Protein AF-A0A6S7K6T9-F1 (afdb_monomer_lite)

Radius of gyration: 15.43 Å; chains: 1; bounding box: 37×49×39 Å

Secondary structure (DSSP, 8-state):
-PPPPEEEEEEE-SGGGS---TTS--HHHHHHHHHHHHHHHHHHH-TTSEEEEEEES-SS-B-HHHHHHS--TTEEEEEEEE---HHHHHIIIII-PPPSS---THHHHHHHHHHTTT---B-------------

Structure (mmCIF, N/CA/C/O backbone):
data_AF-A0A6S7K6T9-F1
#
_entry.id   AF-A0A6S7K6T9-F1
#
loop_
_atom_site.group_PDB
_atom_site.id
_atom_site.type_symbol
_atom_site.label_atom_id
_atom_site.label_alt_id
_atom_site.label_comp_id
_atom_site.label_asym_id
_atom_site.label_entity_id
_atom_site.label_seq_id
_atom_site.pdbx_PDB_ins_code
_atom_site.Cartn_x
_atom_site.Cartn_y
_atom_site.Cartn_z
_atom_site.occupancy
_atom_site.B_iso_or_equiv
_atom_site.auth_seq_id
_atom_site.auth_comp_id
_atom_site.auth_asym_id
_atom_site.auth_atom_id
_atom_site.pdbx_PDB_model_num
ATOM 1 N N . MET A 1 1 ? -8.284 -18.984 -22.850 1.00 45.78 1 MET A N 1
ATOM 2 C CA . MET A 1 1 ? -7.213 -18.751 -21.858 1.00 45.78 1 MET A CA 1
ATOM 3 C C . MET A 1 1 ? -7.649 -17.578 -21.002 1.00 45.78 1 MET A C 1
ATOM 5 O O . MET A 1 1 ? -8.040 -16.575 -21.581 1.00 45.78 1 MET A O 1
ATOM 9 N N . ALA A 1 2 ? -7.681 -17.712 -19.675 1.00 62.84 2 ALA A N 1
ATOM 10 C CA . ALA A 1 2 ? -7.934 -16.557 -18.814 1.00 62.84 2 ALA A CA 1
ATOM 11 C C . ALA A 1 2 ? -6.756 -15.583 -18.961 1.00 62.84 2 ALA A C 1
ATOM 13 O O . ALA A 1 2 ? -5.603 -16.007 -18.854 1.00 62.84 2 ALA A O 1
ATOM 14 N N . ALA A 1 3 ? -7.041 -14.322 -19.282 1.00 76.62 3 ALA A N 1
ATOM 15 C CA . ALA A 1 3 ? -6.017 -13.293 -19.368 1.00 76.62 3 ALA A CA 1
ATOM 16 C C . ALA A 1 3 ? -5.450 -13.030 -17.967 1.00 76.62 3 ALA A C 1
ATOM 18 O O . ALA A 1 3 ? -6.204 -12.922 -17.001 1.00 76.62 3 ALA A O 1
ATOM 19 N N . LYS A 1 4 ? -4.122 -12.964 -17.863 1.00 82.62 4 LYS A N 1
ATOM 20 C CA . LYS A 1 4 ? -3.430 -12.597 -16.627 1.00 82.62 4 LYS A CA 1
ATOM 21 C C . LYS A 1 4 ? -3.618 -11.099 -16.397 1.00 82.62 4 LYS A C 1
ATOM 23 O O . LYS A 1 4 ? -3.292 -10.317 -17.287 1.00 82.62 4 LYS A O 1
ATOM 28 N N . THR A 1 5 ? -4.140 -10.715 -15.236 1.00 85.88 5 THR A N 1
ATOM 29 C CA . THR A 1 5 ? -4.409 -9.307 -14.910 1.00 85.88 5 THR A CA 1
ATOM 30 C C . THR A 1 5 ? -3.353 -8.766 -13.959 1.00 85.88 5 THR A C 1
ATOM 32 O O . THR A 1 5 ? -2.831 -9.488 -13.109 1.00 85.88 5 THR A O 1
ATOM 35 N N . PHE A 1 6 ? -3.062 -7.477 -14.083 1.00 87.00 6 PHE A N 1
ATOM 36 C CA . PHE A 1 6 ? -2.125 -6.756 -13.235 1.00 87.00 6 PHE A CA 1
ATOM 37 C C . PHE A 1 6 ? -2.911 -5.703 -12.470 1.00 87.00 6 PHE A C 1
ATOM 39 O O . PHE A 1 6 ? -3.732 -5.004 -13.052 1.00 87.00 6 PHE A O 1
ATOM 46 N N . LEU A 1 7 ? -2.713 -5.646 -11.157 1.00 87.19 7 LEU A N 1
ATOM 47 C CA . LEU A 1 7 ? -3.354 -4.682 -10.272 1.00 87.19 7 LEU A CA 1
ATOM 48 C C . LEU A 1 7 ? -2.265 -3.892 -9.562 1.00 87.19 7 LEU A C 1
ATOM 50 O O . LEU A 1 7 ? -1.425 -4.485 -8.890 1.00 87.19 7 LEU A O 1
ATOM 54 N N . VAL A 1 8 ? -2.321 -2.571 -9.657 1.00 87.94 8 VAL A N 1
ATOM 55 C CA . VAL A 1 8 ? -1.530 -1.702 -8.785 1.00 87.94 8 VAL A CA 1
ATOM 56 C C . VAL A 1 8 ? -2.456 -1.046 -7.789 1.00 87.94 8 VAL A C 1
ATOM 58 O O . VAL A 1 8 ? -3.455 -0.444 -8.178 1.00 87.94 8 VAL A O 1
ATOM 61 N N . ILE A 1 9 ? -2.113 -1.181 -6.515 1.00 89.88 9 ILE A N 1
ATOM 62 C CA . ILE A 1 9 ? -2.734 -0.447 -5.424 1.00 89.88 9 ILE A CA 1
ATOM 63 C C . ILE A 1 9 ? -1.782 0.688 -5.067 1.00 89.88 9 ILE A C 1
ATOM 65 O O . ILE A 1 9 ? -0.635 0.444 -4.698 1.00 89.88 9 ILE A O 1
ATOM 69 N N . ILE A 1 10 ? -2.270 1.915 -5.201 1.00 89.12 10 ILE A N 1
ATOM 70 C CA . ILE A 1 10 ? -1.574 3.127 -4.781 1.00 89.12 10 ILE A CA 1
ATOM 71 C C . ILE A 1 10 ? -2.375 3.675 -3.605 1.00 89.12 10 ILE A C 1
ATOM 73 O O . ILE A 1 10 ? -3.567 3.944 -3.765 1.00 89.12 10 ILE A O 1
ATOM 77 N N . LEU A 1 11 ? -1.748 3.770 -2.437 1.00 90.56 11 LEU A N 1
ATOM 78 C CA . LEU A 1 11 ? -2.398 4.201 -1.206 1.00 90.56 11 LEU A CA 1
ATOM 79 C C . LEU A 1 11 ? -1.700 5.436 -0.642 1.00 90.56 11 LEU A C 1
ATOM 81 O O . LEU A 1 11 ? -0.491 5.424 -0.422 1.00 90.56 11 LEU A O 1
ATOM 85 N N . ASP A 1 12 ? -2.499 6.461 -0.385 1.00 89.06 12 ASP A N 1
ATOM 86 C CA . ASP A 1 12 ? -2.093 7.633 0.375 1.00 89.06 12 ASP A CA 1
ATOM 87 C C . ASP A 1 12 ? -2.076 7.290 1.868 1.00 89.06 12 ASP A C 1
ATOM 89 O O . ASP A 1 12 ? -3.068 6.781 2.404 1.00 89.06 12 ASP A O 1
ATOM 93 N N . VAL A 1 13 ? -0.946 7.536 2.522 1.00 91.50 13 VAL A N 1
ATOM 94 C CA . VAL A 1 13 ? -0.780 7.389 3.971 1.00 91.50 13 VAL A CA 1
ATOM 95 C C . VAL A 1 13 ? -0.455 8.718 4.651 1.00 91.50 13 VAL A C 1
ATOM 97 O O . VAL A 1 13 ? -0.139 8.712 5.836 1.00 91.50 13 VAL A O 1
ATOM 100 N N . GLY A 1 14 ? -0.530 9.841 3.936 1.00 89.69 14 GLY A N 1
ATOM 101 C CA . GLY A 1 14 ? -0.219 11.165 4.458 1.00 89.69 14 GLY A CA 1
ATOM 102 C C . GLY A 1 14 ? -1.250 11.702 5.466 1.00 89.69 14 GLY A C 1
ATOM 103 O O . GLY A 1 14 ? -2.298 11.084 5.715 1.00 89.69 14 GLY A O 1
ATOM 104 N N . PRO A 1 15 ? -0.983 12.882 6.055 1.00 86.56 15 PRO A N 1
ATOM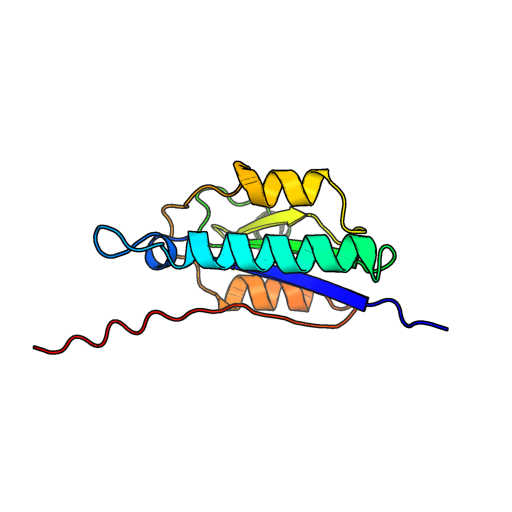 105 C CA . PRO A 1 15 ? -1.817 13.474 7.101 1.00 86.56 15 PRO A CA 1
ATOM 106 C C . PRO A 1 15 ? -3.290 13.643 6.708 1.00 86.56 15 PRO A C 1
ATOM 108 O O . PRO A 1 15 ? -4.174 13.398 7.535 1.00 86.56 15 PRO A O 1
ATOM 111 N N . SER A 1 16 ? -3.570 14.008 5.454 1.00 85.25 16 SER A N 1
ATOM 112 C CA . SER A 1 16 ? -4.930 14.178 4.922 1.00 85.25 16 SER A CA 1
ATOM 113 C C . SER A 1 16 ? -5.814 12.921 5.022 1.00 85.25 16 SER A C 1
ATOM 115 O O . SER A 1 16 ? -7.032 13.033 5.189 1.00 85.25 16 SER A O 1
ATOM 117 N N . MET A 1 17 ? -5.219 11.724 5.004 1.00 85.88 17 MET A N 1
ATOM 118 C CA . MET A 1 17 ? -5.924 10.440 5.113 1.00 85.88 17 MET A CA 1
ATOM 119 C C . MET A 1 17 ? -6.100 9.951 6.550 1.00 85.88 17 MET A C 1
ATOM 121 O O . MET A 1 17 ? -6.913 9.058 6.805 1.00 85.88 17 MET A O 1
ATOM 125 N N . CYS A 1 18 ? -5.347 10.531 7.484 1.00 84.69 18 CYS A N 1
ATOM 126 C CA . CYS A 1 18 ? -5.239 10.072 8.868 1.00 84.69 18 CYS A CA 1
ATOM 127 C C . CYS A 1 18 ? -6.124 10.863 9.842 1.00 84.69 18 CYS A C 1
ATOM 129 O O . CYS A 1 18 ? -6.152 10.573 11.037 1.00 84.69 18 CYS A O 1
ATOM 131 N N . GLN A 1 19 ? -6.859 11.860 9.350 1.00 83.44 19 GLN A N 1
ATOM 132 C CA . GLN A 1 19 ? -7.740 12.697 10.159 1.00 83.44 19 GLN A CA 1
ATOM 133 C C . GLN A 1 19 ? -9.193 12.215 10.072 1.00 83.44 19 GLN A C 1
ATOM 135 O O . GLN A 1 19 ? -9.722 11.967 8.990 1.00 83.44 19 GLN A O 1
ATOM 140 N N . ALA A 1 20 ? -9.857 12.113 11.223 1.00 84.62 20 ALA A N 1
ATOM 141 C CA . ALA A 1 20 ? -11.285 11.828 11.326 1.00 84.62 20 ALA A CA 1
ATOM 142 C C . ALA A 1 20 ? -11.905 12.545 12.528 1.00 84.62 20 ALA A C 1
ATOM 144 O O . ALA A 1 20 ? -11.232 12.849 13.516 1.00 84.62 20 ALA A O 1
ATOM 145 N N . ALA A 1 21 ? -13.214 12.794 12.458 1.00 85.25 21 ALA A N 1
ATOM 146 C CA . ALA A 1 21 ? -13.977 13.258 13.610 1.00 85.25 21 ALA A CA 1
ATOM 147 C C . ALA A 1 21 ? -13.979 12.193 14.720 1.00 85.25 21 ALA A C 1
ATOM 149 O O . ALA A 1 21 ? -13.949 10.994 14.446 1.00 85.25 21 ALA A O 1
ATOM 150 N N . ALA A 1 22 ? -14.074 12.622 15.982 1.00 84.81 22 ALA A N 1
ATOM 151 C CA . ALA A 1 22 ? -14.106 11.701 17.116 1.00 84.81 22 ALA A CA 1
ATOM 152 C C . ALA A 1 22 ? -15.192 10.620 16.932 1.00 84.81 22 ALA A C 1
ATOM 154 O O . ALA A 1 22 ? -16.352 10.928 16.650 1.00 84.81 22 ALA A O 1
ATOM 155 N N . GLY A 1 23 ? -14.797 9.352 17.072 1.00 86.19 23 GLY A N 1
ATOM 156 C CA . GLY A 1 23 ? -15.679 8.193 16.902 1.00 86.19 23 GLY A CA 1
ATOM 157 C C . GLY A 1 23 ? -15.926 7.750 15.455 1.00 86.19 23 GLY A C 1
ATOM 158 O O . GLY A 1 23 ? -16.715 6.829 15.257 1.00 86.19 23 GLY A O 1
ATOM 159 N N . HIS A 1 24 ? -15.276 8.366 14.464 1.00 86.94 24 HIS A N 1
ATOM 160 C CA . HIS A 1 24 ? -15.340 7.956 13.059 1.00 86.94 24 HIS A CA 1
ATOM 161 C C . HIS A 1 24 ? -14.015 7.345 12.609 1.00 86.94 24 HIS A C 1
ATOM 163 O O . HIS A 1 24 ? -12.954 7.705 13.116 1.00 86.94 24 HIS A O 1
ATOM 169 N N . GLU A 1 25 ? -14.095 6.434 11.643 1.00 88.19 25 GLU A N 1
ATOM 170 C CA . GLU A 1 25 ? -12.911 5.879 10.993 1.00 88.19 25 GLU A CA 1
ATOM 171 C C . GLU A 1 25 ? -12.305 6.900 10.035 1.00 88.19 25 GLU A C 1
ATOM 173 O O . GLU A 1 25 ? -13.004 7.669 9.369 1.00 88.19 25 GLU A O 1
ATOM 178 N N . THR A 1 26 ? -10.987 6.874 9.957 1.00 90.44 26 THR A N 1
ATOM 179 C CA . THR A 1 26 ? -10.198 7.622 8.989 1.00 90.44 26 THR A CA 1
ATOM 180 C C . THR A 1 26 ? -10.392 7.070 7.579 1.00 90.44 26 THR A C 1
ATOM 182 O O . THR A 1 26 ? -10.772 5.908 7.356 1.00 90.44 26 THR A O 1
ATOM 185 N N . ALA A 1 27 ? -10.104 7.915 6.589 1.00 90.00 27 ALA A N 1
ATOM 186 C CA . ALA A 1 27 ? -10.076 7.490 5.196 1.00 90.00 27 ALA A CA 1
ATOM 187 C C . ALA A 1 27 ? -9.020 6.391 4.983 1.00 90.00 27 ALA A C 1
ATOM 189 O O . ALA A 1 27 ? -9.266 5.441 4.233 1.00 90.00 27 ALA A O 1
ATOM 190 N N . LEU A 1 28 ? -7.892 6.464 5.702 1.00 89.75 28 LEU A N 1
ATOM 191 C CA . LEU A 1 28 ? -6.863 5.429 5.704 1.00 89.75 28 LEU A CA 1
ATOM 192 C C . LEU A 1 28 ? -7.408 4.085 6.205 1.00 89.75 28 LEU A C 1
ATOM 194 O O . LEU A 1 28 ? -7.307 3.087 5.494 1.00 89.75 28 LEU A O 1
ATOM 198 N N . GLU A 1 29 ? -8.051 4.043 7.375 1.00 90.50 29 GLU A N 1
ATOM 199 C CA . GLU A 1 29 ? -8.631 2.808 7.932 1.00 90.50 29 GLU A CA 1
ATOM 200 C C . GLU A 1 29 ? -9.656 2.173 6.984 1.00 90.50 29 GLU A C 1
ATOM 202 O O . GLU A 1 29 ? -9.644 0.958 6.751 1.00 90.50 29 GLU A O 1
ATOM 207 N N . THR A 1 30 ? -10.512 3.000 6.383 1.00 90.75 30 THR A N 1
ATOM 208 C CA . THR A 1 30 ? -11.513 2.547 5.409 1.00 90.75 30 THR A CA 1
ATOM 209 C C . THR A 1 30 ? -10.844 1.978 4.153 1.00 90.75 30 THR A C 1
ATOM 211 O O . THR A 1 30 ? -11.224 0.907 3.666 1.00 90.75 30 THR A O 1
ATOM 214 N N . SER A 1 31 ? -9.800 2.645 3.658 1.00 91.56 31 SER A N 1
ATOM 215 C CA . SER A 1 31 ? -9.033 2.219 2.483 1.00 91.56 31 SER A CA 1
ATOM 216 C C . SER A 1 31 ? -8.292 0.909 2.738 1.00 91.56 31 SER A C 1
ATOM 218 O O . SER A 1 31 ? -8.363 -0.011 1.921 1.00 91.56 31 SER A O 1
ATOM 220 N N . VAL A 1 32 ? -7.669 0.759 3.910 1.00 92.25 32 VAL A N 1
ATOM 221 C CA . VAL A 1 32 ? -7.016 -0.485 4.332 1.00 92.25 32 VAL A CA 1
ATOM 222 C C . VAL A 1 32 ? -8.008 -1.651 4.337 1.00 92.25 32 VAL A C 1
ATOM 224 O O . VAL A 1 32 ? -7.707 -2.721 3.800 1.00 92.25 32 VAL A O 1
ATOM 227 N N . LYS A 1 33 ? -9.223 -1.467 4.871 1.00 91.94 33 LYS A N 1
ATOM 228 C CA . LYS A 1 33 ? -10.269 -2.506 4.834 1.00 91.94 33 LYS A CA 1
ATOM 229 C C . LYS A 1 33 ? -10.675 -2.878 3.408 1.00 91.94 33 LYS A C 1
ATOM 231 O O . LYS A 1 33 ? -10.812 -4.066 3.102 1.00 91.94 33 LYS A O 1
ATOM 236 N N . ALA A 1 34 ? -10.841 -1.891 2.529 1.00 92.88 34 ALA A N 1
ATOM 237 C CA . ALA A 1 34 ? -11.181 -2.132 1.131 1.00 92.88 34 ALA A CA 1
ATOM 238 C C . ALA A 1 34 ? -10.074 -2.919 0.409 1.00 92.88 34 ALA A C 1
ATOM 240 O O . ALA A 1 34 ? -10.357 -3.916 -0.261 1.00 92.88 34 ALA A O 1
ATOM 241 N N . ILE A 1 35 ? -8.810 -2.535 0.609 1.00 93.25 35 ILE A N 1
ATOM 242 C CA . ILE A 1 35 ? -7.651 -3.220 0.030 1.00 93.25 35 ILE A CA 1
ATOM 243 C C . ILE A 1 35 ? -7.571 -4.666 0.533 1.00 93.25 35 ILE A C 1
ATOM 245 O O . ILE A 1 35 ? -7.428 -5.578 -0.282 1.00 93.25 35 ILE A O 1
ATOM 249 N N . LYS A 1 36 ? -7.756 -4.914 1.839 1.00 92.19 36 LYS A N 1
ATOM 250 C CA . LYS A 1 36 ? -7.830 -6.281 2.399 1.00 92.19 36 LYS A CA 1
ATOM 251 C C . LYS A 1 36 ? -8.869 -7.131 1.677 1.00 92.19 36 LYS A C 1
ATOM 253 O O . LYS A 1 36 ? -8.584 -8.272 1.309 1.00 92.19 36 LYS A O 1
ATOM 258 N N . MET A 1 37 ? -10.062 -6.584 1.452 1.00 92.62 37 MET A N 1
ATOM 259 C CA . MET A 1 37 ? -11.143 -7.298 0.774 1.00 92.62 37 MET A CA 1
ATOM 260 C C . MET A 1 37 ? -10.785 -7.612 -0.686 1.00 92.62 37 MET A C 1
ATOM 262 O O . MET A 1 37 ? -11.011 -8.735 -1.145 1.00 92.62 37 MET A O 1
ATOM 266 N N . ILE A 1 38 ? -10.181 -6.656 -1.400 1.00 92.00 38 ILE A N 1
ATOM 267 C CA . ILE A 1 38 ? -9.719 -6.835 -2.784 1.00 92.00 38 ILE A CA 1
ATOM 268 C C . ILE A 1 38 ? -8.654 -7.933 -2.862 1.00 92.00 38 ILE A C 1
ATOM 270 O O . ILE A 1 38 ? -8.793 -8.856 -3.666 1.00 92.00 38 ILE A O 1
ATOM 274 N N . LEU A 1 39 ? -7.622 -7.866 -2.017 1.00 92.38 39 LEU A N 1
ATOM 275 C CA . LEU A 1 39 ? -6.526 -8.835 -1.996 1.00 92.38 39 LEU A CA 1
ATOM 276 C C . LEU A 1 39 ? -7.016 -10.235 -1.642 1.00 92.38 39 LEU A C 1
ATOM 278 O O . LEU A 1 39 ? -6.714 -11.188 -2.358 1.00 92.38 39 LEU A O 1
ATOM 282 N N . THR A 1 40 ? -7.835 -10.347 -0.593 1.00 92.25 40 THR A N 1
ATOM 283 C CA . THR A 1 40 ? -8.438 -11.617 -0.174 1.00 92.25 40 THR A CA 1
ATOM 284 C C . THR A 1 40 ? -9.212 -12.241 -1.327 1.00 92.25 40 THR A C 1
ATOM 286 O O . THR A 1 40 ? -8.960 -13.387 -1.692 1.00 92.25 40 THR A O 1
ATOM 289 N N . ARG A 1 41 ? -10.097 -11.475 -1.978 1.00 91.69 41 ARG A N 1
ATOM 290 C CA . ARG A 1 41 ? -10.843 -11.961 -3.144 1.00 91.69 41 ARG A CA 1
ATOM 291 C C . ARG A 1 41 ? -9.901 -12.411 -4.263 1.00 91.69 41 ARG A C 1
ATOM 293 O O . ARG A 1 41 ? -10.106 -13.490 -4.810 1.00 91.69 41 ARG A O 1
ATOM 300 N N . LYS A 1 42 ? -8.865 -11.624 -4.573 1.00 89.25 42 LYS A N 1
ATOM 301 C CA . LYS A 1 42 ? -7.908 -11.909 -5.654 1.00 89.25 42 LYS A CA 1
ATOM 302 C C . LYS A 1 42 ? -7.141 -13.212 -5.414 1.00 89.25 42 LYS A C 1
ATOM 304 O O . LYS A 1 42 ? -7.025 -14.002 -6.346 1.00 89.25 42 LYS A O 1
ATOM 309 N N . MET A 1 43 ? -6.705 -13.478 -4.180 1.00 90.62 43 MET A N 1
ATOM 310 C CA . MET A 1 43 ? -6.042 -14.739 -3.818 1.00 90.62 43 MET A CA 1
ATOM 311 C C . MET A 1 43 ? -6.919 -15.967 -4.103 1.00 90.62 43 MET A C 1
ATOM 313 O O . MET A 1 43 ? -6.411 -16.984 -4.567 1.00 90.62 43 MET A O 1
ATOM 317 N N . PHE A 1 44 ? -8.233 -15.879 -3.869 1.00 89.69 44 PHE A N 1
ATOM 318 C CA . PHE A 1 44 ? -9.145 -17.012 -4.070 1.00 89.69 44 PHE A CA 1
ATOM 319 C C . PHE A 1 44 ? -9.661 -17.146 -5.505 1.00 89.69 44 PHE A C 1
ATOM 321 O O . PHE A 1 44 ? -9.849 -18.265 -5.980 1.00 89.69 44 PHE A O 1
ATOM 328 N N . THR A 1 45 ? -9.917 -16.036 -6.202 1.00 89.25 45 THR A N 1
ATOM 329 C CA . THR A 1 45 ? -10.527 -16.078 -7.542 1.00 89.25 45 THR A CA 1
ATOM 330 C C . THR A 1 45 ? -9.502 -16.103 -8.667 1.00 89.25 45 THR A C 1
ATOM 332 O O . THR A 1 45 ? -9.762 -16.699 -9.711 1.00 89.25 45 THR A O 1
ATOM 335 N N . SER A 1 46 ? -8.350 -15.458 -8.466 1.00 86.19 46 SER A N 1
ATOM 336 C CA . SER A 1 46 ? -7.357 -15.213 -9.515 1.00 86.19 46 SER A CA 1
ATOM 337 C C . SER A 1 46 ? -5.919 -15.248 -8.967 1.00 86.19 46 SER A C 1
ATOM 339 O O . SER A 1 46 ? -5.184 -14.268 -9.096 1.00 86.19 46 SER A O 1
ATOM 341 N N . PRO A 1 47 ? -5.457 -16.379 -8.401 1.00 85.06 47 PRO A N 1
ATOM 342 C CA . PRO A 1 47 ? -4.140 -16.475 -7.755 1.00 85.06 47 PRO A CA 1
ATOM 343 C C . PRO A 1 47 ? -2.949 -16.276 -8.708 1.00 85.06 47 PRO A C 1
ATOM 345 O O . PRO A 1 47 ? -1.815 -16.176 -8.262 1.00 85.06 47 PRO A O 1
ATOM 348 N N . LYS A 1 48 ? -3.182 -16.257 -10.027 1.00 87.12 48 LYS A N 1
ATOM 349 C CA . LYS A 1 48 ? -2.150 -16.012 -11.050 1.00 87.12 48 LYS A CA 1
ATOM 350 C C . LYS A 1 48 ? -2.016 -14.539 -11.432 1.00 87.12 48 LYS A C 1
ATOM 352 O O . LYS A 1 48 ? -1.125 -14.214 -12.216 1.00 87.12 48 LYS A O 1
ATOM 357 N N . ASP A 1 49 ? -2.923 -13.688 -10.960 1.00 89.88 49 ASP A N 1
ATOM 358 C CA . ASP A 1 49 ? -2.859 -12.261 -11.233 1.00 89.88 49 ASP A CA 1
ATOM 359 C C . ASP A 1 49 ? -1.735 -11.618 -10.430 1.00 89.88 49 ASP A C 1
ATOM 361 O O . ASP A 1 49 ? -1.467 -11.995 -9.295 1.00 89.88 49 ASP A O 1
ATOM 365 N N . GLU A 1 50 ? -1.124 -10.598 -11.009 1.00 89.69 50 GLU A N 1
ATOM 366 C CA . GLU A 1 50 ? -0.019 -9.873 -10.394 1.00 89.69 50 GLU A CA 1
ATOM 367 C C . GLU A 1 50 ? -0.568 -8.682 -9.616 1.00 89.69 50 GLU A C 1
ATOM 369 O O . GLU A 1 50 ? -1.531 -8.026 -10.042 1.00 89.69 50 GLU A O 1
ATOM 374 N N . VAL A 1 51 ? 0.027 -8.412 -8.459 1.00 91.25 51 VAL A N 1
ATOM 375 C CA . VAL A 1 51 ? -0.316 -7.277 -7.608 1.00 91.25 51 VAL A CA 1
ATOM 376 C C . VAL A 1 51 ? 0.947 -6.521 -7.223 1.00 91.25 51 VAL A C 1
ATOM 378 O O . VAL A 1 51 ? 1.958 -7.126 -6.875 1.00 91.25 51 VAL A O 1
ATOM 381 N N . ALA A 1 52 ? 0.868 -5.198 -7.269 1.00 90.56 52 ALA A N 1
ATOM 382 C CA . ALA A 1 52 ? 1.849 -4.294 -6.691 1.00 90.56 52 ALA A CA 1
ATOM 383 C C . ALA A 1 52 ? 1.169 -3.369 -5.673 1.00 90.56 52 ALA A C 1
ATOM 385 O O . ALA A 1 52 ? -0.010 -3.034 -5.824 1.00 90.56 52 ALA A O 1
ATOM 386 N N . LEU A 1 53 ? 1.919 -2.966 -4.648 1.00 91.25 53 LEU A N 1
ATOM 387 C CA . LEU A 1 53 ? 1.484 -2.024 -3.619 1.00 91.25 53 LEU A CA 1
ATOM 388 C C . LEU A 1 53 ? 2.517 -0.906 -3.495 1.00 91.25 53 LEU A C 1
ATOM 390 O O . LEU A 1 53 ? 3.699 -1.172 -3.262 1.00 91.25 53 LEU A O 1
ATOM 394 N N . VAL A 1 54 ? 2.045 0.327 -3.640 1.00 89.69 54 VAL A N 1
ATOM 395 C CA . VAL A 1 54 ? 2.825 1.558 -3.517 1.00 89.69 54 VAL A CA 1
ATOM 396 C C . VAL A 1 54 ? 2.146 2.448 -2.484 1.00 89.69 54 VAL A C 1
ATOM 398 O O . VAL A 1 54 ? 0.933 2.652 -2.549 1.00 89.69 54 VAL A O 1
ATOM 401 N N . LEU A 1 55 ? 2.927 2.963 -1.542 1.00 90.50 55 LEU A N 1
ATOM 402 C CA . LEU A 1 55 ? 2.493 3.953 -0.564 1.00 90.50 55 LEU A CA 1
ATOM 403 C C . LEU A 1 55 ? 3.076 5.314 -0.936 1.00 90.50 55 LEU A C 1
ATOM 405 O O . LEU A 1 55 ? 4.215 5.380 -1.402 1.00 90.50 55 LEU A O 1
ATOM 409 N N . PHE A 1 56 ? 2.313 6.379 -0.716 1.00 87.88 56 PHE A N 1
ATOM 410 C CA . PHE A 1 56 ? 2.805 7.750 -0.812 1.00 87.88 56 PHE A CA 1
ATOM 411 C C . PHE A 1 56 ? 2.374 8.577 0.396 1.00 87.88 56 PHE A C 1
ATOM 413 O O . PHE A 1 56 ? 1.377 8.257 1.035 1.00 87.88 56 PHE A O 1
ATOM 420 N N . GLY A 1 57 ? 3.161 9.599 0.722 1.00 87.25 57 GLY A N 1
ATOM 421 C CA . GLY A 1 57 ? 3.051 10.347 1.974 1.00 87.25 57 GLY A CA 1
ATOM 422 C C . GLY A 1 57 ? 3.817 9.693 3.129 1.00 87.25 57 GLY A C 1
ATOM 423 O O . GLY A 1 57 ? 3.582 10.013 4.289 1.00 87.25 57 GLY A O 1
ATOM 424 N N . THR A 1 58 ? 4.719 8.747 2.836 1.00 89.19 58 THR A N 1
ATOM 425 C CA . THR A 1 58 ? 5.558 8.078 3.843 1.00 89.19 58 THR A CA 1
ATOM 426 C C . THR A 1 58 ? 6.710 8.976 4.296 1.00 89.19 58 THR A C 1
ATOM 428 O O . THR A 1 58 ? 7.234 9.764 3.517 1.00 89.19 58 THR A O 1
ATOM 431 N N . GLU A 1 59 ? 7.174 8.824 5.539 1.00 88.00 59 GLU A N 1
ATOM 432 C CA . GLU A 1 59 ? 8.411 9.496 5.986 1.00 88.00 59 GLU A CA 1
ATOM 433 C C . GLU A 1 59 ? 9.638 8.976 5.217 1.00 88.00 59 GLU A C 1
ATOM 435 O O . GLU A 1 59 ? 10.549 9.723 4.867 1.00 88.00 59 GLU A O 1
ATOM 440 N N . GLU A 1 60 ? 9.641 7.679 4.914 1.00 86.56 60 GLU A N 1
ATOM 441 C CA . GLU A 1 60 ? 10.690 7.019 4.146 1.00 86.56 60 GLU A CA 1
ATOM 442 C C . GLU A 1 60 ? 10.465 7.181 2.638 1.00 86.56 60 GLU A C 1
ATOM 444 O O . GLU A 1 60 ? 9.331 7.239 2.158 1.00 86.56 60 GLU A O 1
ATOM 449 N N . THR A 1 61 ? 11.557 7.174 1.876 1.00 86.25 61 THR A N 1
ATOM 450 C CA . THR A 1 61 ? 11.528 7.076 0.414 1.00 86.25 61 THR A CA 1
ATOM 451 C C . THR A 1 61 ? 12.213 5.781 0.008 1.00 86.25 61 THR A C 1
ATOM 453 O O . THR A 1 61 ? 13.409 5.615 0.217 1.00 86.25 61 THR A O 1
ATOM 456 N N . GLU A 1 62 ? 11.451 4.850 -0.561 1.00 84.56 62 GLU A N 1
ATOM 457 C CA . GLU A 1 62 ? 11.950 3.544 -1.000 1.00 84.56 62 GLU A CA 1
ATOM 458 C C . GLU A 1 62 ? 11.437 3.254 -2.410 1.00 84.56 62 GLU A C 1
ATOM 460 O O . GLU A 1 62 ? 10.500 2.474 -2.630 1.00 84.56 62 GLU A O 1
ATOM 465 N N . ASN A 1 63 ? 12.033 3.930 -3.389 1.00 80.81 63 ASN A N 1
ATOM 466 C CA . ASN A 1 63 ? 11.745 3.703 -4.793 1.00 80.81 63 ASN A CA 1
ATOM 467 C C . ASN A 1 63 ? 12.952 4.054 -5.674 1.00 80.81 63 ASN A C 1
ATOM 469 O O . ASN A 1 63 ? 13.673 5.009 -5.416 1.00 80.81 63 ASN A O 1
ATOM 473 N N . VAL A 1 64 ? 13.130 3.292 -6.756 1.00 74.81 64 VAL A N 1
ATOM 474 C CA . VAL A 1 64 ? 14.302 3.398 -7.646 1.00 74.81 64 VAL A CA 1
ATOM 475 C C . VAL A 1 64 ? 14.410 4.743 -8.373 1.00 74.81 64 VAL A C 1
ATOM 477 O O . VAL A 1 64 ? 15.501 5.134 -8.765 1.00 74.81 64 VAL A O 1
ATOM 480 N N . LEU A 1 65 ? 13.298 5.464 -8.569 1.00 73.62 65 LEU A N 1
ATOM 481 C CA . LEU A 1 65 ? 13.327 6.744 -9.285 1.00 73.62 65 LEU A CA 1
ATOM 482 C C . LEU A 1 65 ? 13.868 7.875 -8.408 1.00 73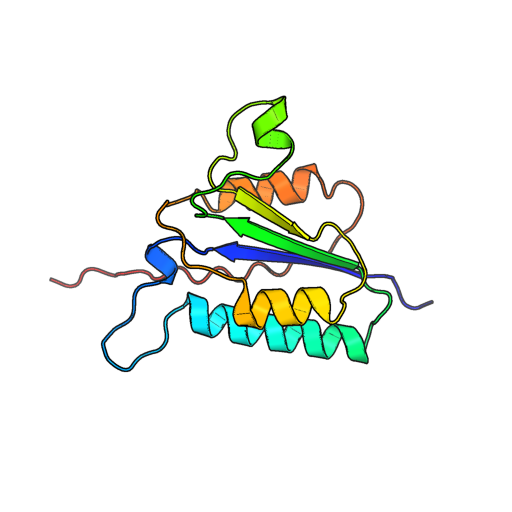.62 65 LEU A C 1
ATOM 484 O O . LEU A 1 65 ? 14.542 8.762 -8.933 1.00 73.62 65 LEU A O 1
ATOM 488 N N . ALA A 1 66 ? 13.613 7.819 -7.099 1.00 78.25 66 ALA A N 1
ATOM 489 C CA . ALA A 1 66 ? 14.220 8.735 -6.144 1.00 78.25 66 ALA A CA 1
ATOM 490 C C . ALA A 1 66 ? 15.746 8.582 -6.109 1.00 78.25 66 ALA A C 1
ATOM 492 O O . ALA A 1 66 ? 16.453 9.589 -6.127 1.00 78.25 66 ALA A O 1
ATOM 493 N N . ASP A 1 67 ? 16.241 7.342 -6.161 1.00 76.31 67 ASP A N 1
ATOM 494 C CA . ASP A 1 67 ? 17.678 7.050 -6.199 1.00 76.31 67 ASP A CA 1
ATOM 495 C C . ASP A 1 67 ? 18.336 7.516 -7.513 1.00 76.31 67 ASP A C 1
ATOM 497 O O . ASP A 1 67 ? 19.427 8.088 -7.499 1.00 76.31 67 ASP A O 1
ATOM 501 N N . ASP A 1 68 ? 17.676 7.284 -8.654 1.00 74.25 68 ASP A N 1
ATOM 502 C CA . ASP A 1 68 ? 18.279 7.472 -9.980 1.00 74.25 68 ASP A CA 1
ATOM 503 C C . ASP A 1 68 ? 18.187 8.910 -10.513 1.00 74.25 68 ASP A C 1
ATOM 505 O O . ASP A 1 68 ? 19.090 9.381 -11.207 1.00 74.25 68 ASP A O 1
ATOM 509 N N . SER A 1 69 ? 17.062 9.592 -10.284 1.00 70.56 69 SER A N 1
ATOM 510 C CA . SER A 1 69 ? 16.738 10.865 -10.954 1.00 70.56 69 SER A CA 1
ATOM 511 C C . SER A 1 69 ? 16.457 12.020 -9.994 1.00 70.56 69 SER A C 1
ATOM 513 O O . SER A 1 69 ? 16.377 13.166 -10.442 1.00 70.56 69 SER A O 1
ATOM 515 N N . GLY A 1 70 ? 16.321 11.742 -8.694 1.00 65.31 70 GLY A N 1
ATOM 516 C CA . GLY A 1 70 ? 15.766 12.690 -7.733 1.00 65.31 70 GLY A CA 1
ATOM 517 C C . GLY A 1 70 ? 14.274 12.968 -7.975 1.00 65.31 70 GLY A C 1
ATOM 518 O O . GLY A 1 70 ? 13.718 12.688 -9.040 1.00 65.31 70 GLY A O 1
ATOM 519 N N . GLY A 1 71 ? 13.601 13.520 -6.963 1.00 70.50 71 GLY A N 1
ATOM 520 C CA . GLY A 1 71 ? 12.134 13.588 -6.933 1.00 70.50 71 GLY A CA 1
ATOM 521 C C . GLY A 1 71 ? 11.504 12.242 -6.551 1.00 70.50 71 GLY A C 1
ATOM 522 O O . GLY A 1 71 ? 12.213 11.279 -6.290 1.00 70.50 71 GLY A O 1
ATOM 523 N N . TYR A 1 72 ? 10.170 12.163 -6.493 1.00 76.56 72 TYR A N 1
ATOM 524 C CA . TYR A 1 72 ? 9.452 10.988 -5.955 1.00 76.56 72 TYR A CA 1
ATOM 525 C C . TYR A 1 72 ? 9.801 10.671 -4.490 1.00 76.56 72 TYR A C 1
ATOM 527 O O . TYR A 1 72 ? 9.819 9.507 -4.082 1.00 76.56 72 TYR A O 1
ATOM 535 N N . GLU A 1 73 ? 10.084 11.709 -3.704 1.00 84.31 73 GLU A N 1
ATOM 536 C CA . GLU A 1 73 ? 10.242 11.606 -2.255 1.00 84.31 73 GLU A CA 1
ATOM 537 C C . GLU A 1 73 ? 8.918 11.193 -1.605 1.00 84.31 73 GLU A C 1
ATOM 539 O O . GLU A 1 73 ? 7.839 11.385 -2.173 1.00 84.31 73 GLU A O 1
ATOM 544 N N . ASN A 1 74 ? 9.008 10.586 -0.424 1.00 87.69 74 ASN A N 1
ATOM 545 C CA . ASN A 1 74 ? 7.860 10.150 0.371 1.00 87.69 74 ASN A CA 1
ATOM 546 C C . ASN A 1 74 ? 7.003 9.086 -0.333 1.00 87.69 74 ASN A C 1
ATOM 548 O O . ASN A 1 74 ? 5.800 8.974 -0.088 1.00 87.69 74 ASN A O 1
ATOM 552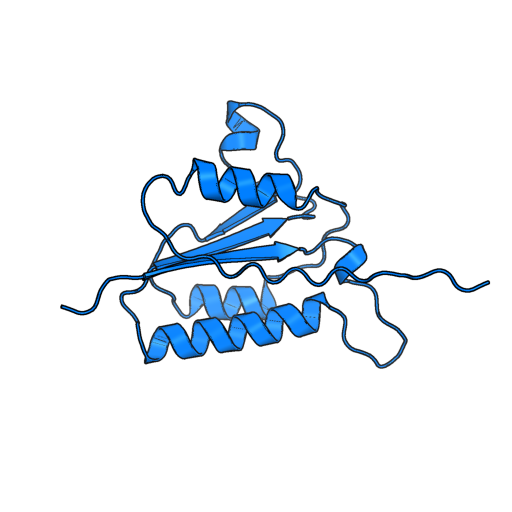 N N . VAL A 1 75 ? 7.628 8.306 -1.223 1.00 84.88 75 VAL A N 1
ATOM 553 C CA . VAL A 1 75 ? 7.019 7.180 -1.936 1.00 84.88 75 VAL A CA 1
ATOM 554 C C . VAL A 1 75 ? 7.777 5.893 -1.626 1.00 84.88 75 VAL A C 1
ATOM 556 O O . VAL A 1 75 ? 8.993 5.801 -1.829 1.00 84.88 75 VAL A O 1
ATOM 559 N N . LYS A 1 76 ? 7.038 4.865 -1.203 1.00 88.31 76 LYS A N 1
ATOM 560 C CA . LYS A 1 76 ? 7.551 3.540 -0.839 1.00 88.31 76 LYS A CA 1
ATOM 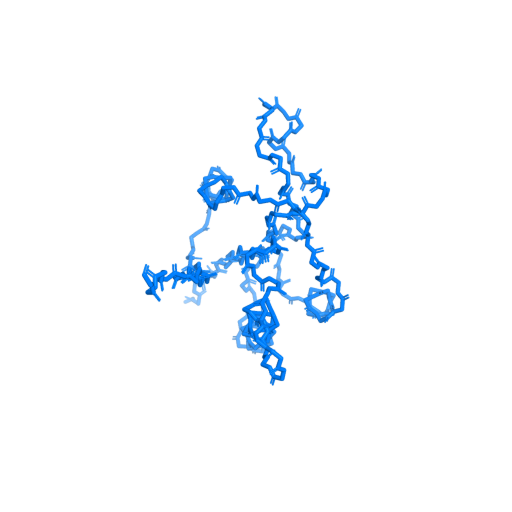561 C C . LYS A 1 76 ? 6.893 2.442 -1.665 1.00 88.31 76 LYS A C 1
ATOM 563 O O . LYS A 1 76 ? 5.678 2.238 -1.614 1.00 88.31 76 LYS A O 1
ATOM 568 N N . VAL A 1 77 ? 7.697 1.680 -2.405 1.00 88.81 77 VAL A N 1
ATOM 569 C CA . VAL A 1 77 ? 7.231 0.486 -3.125 1.00 88.81 77 VAL A CA 1
ATOM 570 C C . VAL A 1 77 ? 7.282 -0.716 -2.187 1.00 88.81 77 VAL A C 1
ATOM 572 O O . VAL A 1 77 ? 8.285 -1.418 -2.108 1.00 88.81 77 VAL A O 1
ATOM 575 N N . VAL A 1 78 ? 6.171 -0.981 -1.502 1.00 90.44 78 VAL A N 1
ATOM 576 C CA . VAL A 1 78 ? 6.051 -2.100 -0.552 1.00 90.44 78 VAL A CA 1
ATOM 577 C C . VAL A 1 78 ? 6.171 -3.451 -1.251 1.00 90.44 78 VAL A C 1
ATOM 579 O O . VAL A 1 78 ? 6.824 -4.364 -0.753 1.00 90.44 78 VAL A O 1
ATOM 582 N N . LYS A 1 79 ? 5.519 -3.605 -2.408 1.00 89.94 79 LYS A N 1
ATOM 583 C CA . LYS A 1 79 ? 5.542 -4.859 -3.166 1.00 89.94 79 LYS A CA 1
ATOM 584 C C . LYS A 1 79 ? 5.573 -4.574 -4.657 1.00 89.94 79 LYS A C 1
ATOM 586 O O . LYS A 1 79 ? 4.691 -3.901 -5.191 1.00 89.94 79 LYS A O 1
ATOM 591 N N . LYS A 1 80 ? 6.578 -5.130 -5.335 1.00 88.69 80 LYS A N 1
ATOM 592 C CA . LYS A 1 80 ? 6.637 -5.208 -6.803 1.00 88.69 80 LYS A CA 1
ATOM 593 C C . LYS A 1 80 ? 5.675 -6.289 -7.305 1.00 88.69 80 LYS A C 1
ATOM 595 O O . LYS A 1 80 ? 5.293 -7.165 -6.533 1.00 88.69 80 LYS A O 1
ATOM 600 N N . PHE A 1 81 ? 5.337 -6.262 -8.596 1.00 88.44 81 PHE A N 1
ATOM 601 C CA . PHE A 1 81 ? 4.448 -7.255 -9.208 1.00 88.44 81 PHE A CA 1
ATOM 602 C C . PHE A 1 81 ? 4.837 -8.686 -8.847 1.00 88.44 81 PHE A C 1
ATOM 604 O O . PHE A 1 81 ? 5.884 -9.190 -9.253 1.00 88.44 81 PHE A O 1
ATOM 611 N N . SER A 1 82 ? 3.985 -9.287 -8.031 1.00 89.69 82 SER A N 1
ATOM 612 C CA . SER A 1 82 ? 4.007 -10.699 -7.680 1.00 89.69 82 SER A CA 1
ATOM 613 C C . SER A 1 82 ? 2.568 -11.157 -7.418 1.00 89.69 82 SER A C 1
ATOM 615 O O . SER A 1 82 ? 1.698 -10.320 -7.129 1.00 89.69 82 SER A O 1
ATOM 617 N N . PRO A 1 83 ? 2.271 -12.465 -7.509 1.00 92.06 83 PRO A N 1
ATOM 618 C CA . PRO A 1 83 ? 0.999 -13.000 -7.047 1.00 92.06 83 PRO A CA 1
ATOM 619 C C . PRO A 1 83 ? 0.675 -12.534 -5.619 1.00 92.06 83 PRO A C 1
ATOM 621 O O . PRO A 1 83 ? 1.588 -12.425 -4.794 1.00 92.06 83 PRO A O 1
ATOM 624 N N . PRO A 1 84 ? -0.599 -12.242 -5.303 1.00 92.44 84 PRO A N 1
ATOM 625 C CA . PRO A 1 84 ? -0.974 -11.875 -3.947 1.00 92.44 84 PRO A CA 1
ATOM 626 C C . PRO A 1 84 ? -0.735 -13.064 -3.011 1.00 92.44 84 PRO A C 1
ATOM 628 O O . PRO A 1 84 ? -1.116 -14.194 -3.318 1.00 92.44 84 PRO A O 1
ATOM 631 N N . ASP A 1 85 ? -0.121 -12.795 -1.866 1.00 93.12 85 ASP A N 1
ATOM 632 C CA . ASP A 1 85 ? 0.236 -13.784 -0.857 1.00 93.12 85 ASP A CA 1
ATOM 633 C C . ASP A 1 85 ? -0.216 -13.344 0.540 1.00 93.12 85 ASP A C 1
ATOM 635 O O . ASP A 1 85 ? -0.681 -12.222 0.768 1.00 93.12 85 ASP A O 1
ATOM 639 N N . GLN A 1 86 ? -0.097 -14.270 1.492 1.00 91.19 86 GLN A N 1
ATOM 640 C CA . GLN A 1 86 ? -0.430 -14.020 2.890 1.00 91.19 86 GLN A CA 1
ATOM 641 C C . GLN A 1 86 ? 0.435 -12.904 3.494 1.00 91.19 86 GLN A C 1
ATOM 643 O O . GLN A 1 86 ? -0.060 -12.149 4.325 1.00 91.19 86 GLN A O 1
ATOM 648 N N . GLU A 1 87 ? 1.693 -12.776 3.066 1.00 93.50 87 GLU A N 1
ATOM 649 C CA . GLU A 1 87 ? 2.608 -11.737 3.543 1.00 93.50 87 GLU A CA 1
ATOM 650 C C . GLU A 1 87 ? 2.101 -10.334 3.184 1.00 93.50 87 GLU A C 1
ATOM 652 O O . GLU A 1 87 ? 1.995 -9.481 4.063 1.00 93.50 87 GLU A O 1
ATOM 657 N N . LEU A 1 88 ? 1.673 -10.113 1.935 1.00 93.06 88 LEU A N 1
ATOM 658 C CA . LEU A 1 88 ? 1.044 -8.857 1.526 1.00 93.06 88 LEU A CA 1
ATOM 659 C C . LEU A 1 88 ? -0.234 -8.573 2.325 1.00 93.06 88 LEU A C 1
ATOM 661 O O . LEU A 1 88 ? -0.472 -7.433 2.721 1.00 93.06 88 LEU A O 1
ATOM 665 N N . LEU A 1 89 ? -1.069 -9.590 2.561 1.00 92.94 89 LEU A N 1
ATOM 666 C CA . LEU A 1 89 ? -2.306 -9.409 3.322 1.00 92.94 89 LEU A CA 1
ATOM 667 C C . LEU A 1 89 ? -2.021 -9.020 4.781 1.00 92.94 89 LEU A C 1
ATOM 669 O O . LEU A 1 89 ? -2.695 -8.139 5.315 1.00 92.94 89 LEU A O 1
ATOM 673 N N . GLN A 1 90 ? -1.014 -9.644 5.400 1.00 92.75 90 GLN A N 1
ATOM 674 C CA . GLN A 1 90 ? -0.553 -9.311 6.749 1.00 92.75 90 GLN A CA 1
ATOM 675 C C . GLN A 1 90 ? 0.034 -7.896 6.794 1.00 92.75 90 GLN A C 1
ATOM 677 O O . GLN A 1 90 ? -0.278 -7.135 7.706 1.00 92.75 90 GLN A O 1
ATOM 682 N N . TYR A 1 91 ? 0.815 -7.506 5.784 1.00 93.62 91 TYR A N 1
ATOM 683 C CA . TYR A 1 91 ? 1.368 -6.157 5.695 1.00 93.62 91 TYR A CA 1
ATOM 684 C C . TYR A 1 91 ? 0.267 -5.098 5.595 1.00 93.62 91 TYR A C 1
ATOM 686 O O . TYR A 1 91 ? 0.277 -4.123 6.336 1.00 93.62 91 TYR A O 1
ATOM 694 N N . VAL A 1 92 ? -0.738 -5.301 4.737 1.00 92.62 92 VAL A N 1
ATOM 695 C CA . VAL A 1 92 ? -1.894 -4.391 4.678 1.00 92.62 92 VAL A CA 1
ATOM 696 C C . VAL A 1 92 ? -2.663 -4.394 6.004 1.00 92.62 92 VAL A C 1
ATOM 698 O O . VAL A 1 92 ? -3.350 -3.429 6.325 1.00 92.62 92 VAL A O 1
ATOM 701 N N . HIS A 1 93 ? -2.570 -5.465 6.796 1.00 87.50 93 HIS A N 1
ATOM 702 C CA . HIS A 1 93 ? -3.222 -5.540 8.094 1.00 87.50 93 HIS A CA 1
ATOM 703 C C . HIS A 1 93 ? -2.561 -4.724 9.190 1.00 87.50 93 HIS A C 1
ATOM 705 O O . HIS A 1 93 ? -3.272 -3.958 9.838 1.00 87.50 93 HIS A O 1
ATOM 711 N N . ASP A 1 94 ? -1.256 -4.89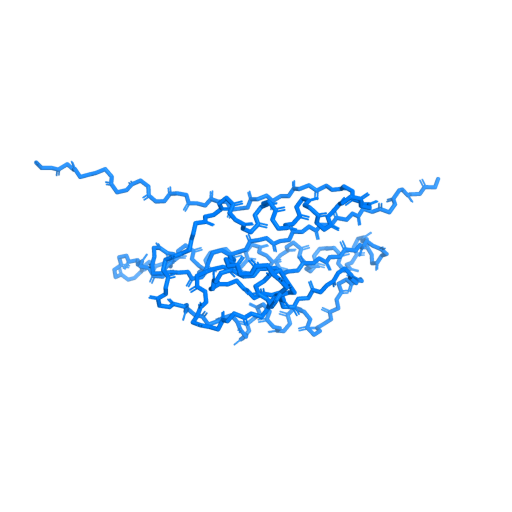1 9.362 1.00 87.94 94 ASP A N 1
ATOM 712 C CA . ASP A 1 94 ? -0.530 -4.391 10.532 1.00 87.94 94 ASP A CA 1
ATOM 713 C C . ASP A 1 94 ? 0.642 -3.470 10.174 1.00 87.94 94 ASP A C 1
ATOM 715 O O . ASP A 1 94 ? 1.189 -2.804 11.045 1.00 87.94 94 ASP A O 1
ATOM 719 N N . GLY A 1 95 ? 1.064 -3.458 8.909 1.00 86.94 95 GLY A N 1
ATOM 720 C CA . GLY A 1 95 ? 2.288 -2.799 8.451 1.00 86.94 95 GLY A CA 1
ATOM 721 C C . GLY A 1 95 ? 2.090 -1.416 7.836 1.00 86.94 95 GLY A C 1
ATOM 722 O O . GLY A 1 95 ? 3.080 -0.730 7.592 1.00 86.94 95 GLY A O 1
ATOM 723 N N . ILE A 1 96 ? 0.848 -0.995 7.573 1.00 88.69 96 ILE A N 1
ATOM 724 C CA . ILE A 1 96 ? 0.561 0.350 7.056 1.00 88.69 96 ILE A CA 1
ATOM 725 C C . ILE A 1 96 ? 0.555 1.329 8.228 1.00 88.69 96 ILE A C 1
ATOM 727 O O . ILE A 1 96 ? -0.351 1.313 9.061 1.00 88.69 96 ILE A O 1
ATOM 731 N N . ILE A 1 97 ? 1.576 2.181 8.267 1.00 87.31 97 ILE A N 1
ATOM 732 C CA . ILE A 1 97 ? 1.753 3.219 9.280 1.00 87.31 97 ILE A CA 1
ATOM 733 C C . ILE A 1 97 ? 1.380 4.571 8.651 1.00 87.31 97 ILE A C 1
ATOM 735 O O . ILE A 1 97 ? 1.835 4.845 7.537 1.00 87.31 97 ILE A O 1
ATOM 739 N N . PRO A 1 98 ? 0.569 5.404 9.332 1.00 86.38 98 PRO A N 1
ATOM 740 C CA . PRO A 1 98 ? 0.372 6.805 8.976 1.00 86.38 98 PRO A CA 1
ATOM 741 C C . PRO A 1 98 ? 1.706 7.520 8.770 1.00 86.38 98 PRO A C 1
ATOM 743 O O . PRO A 1 98 ? 2.555 7.519 9.660 1.00 86.38 98 PRO A O 1
ATOM 746 N N . GLY A 1 99 ? 1.892 8.119 7.605 1.00 84.25 99 GLY A N 1
ATOM 747 C CA . GLY A 1 99 ? 3.008 9.008 7.345 1.00 84.25 99 GLY A CA 1
ATOM 748 C C . GLY A 1 99 ? 2.704 10.441 7.777 1.00 84.25 99 GLY A C 1
ATOM 749 O O . GLY A 1 99 ? 1.557 10.812 8.038 1.00 84.25 99 GLY A O 1
ATOM 750 N N . ASN A 1 100 ? 3.759 11.247 7.874 1.00 82.25 100 ASN A N 1
ATOM 751 C CA . ASN A 1 100 ? 3.681 12.636 8.324 1.00 82.25 100 ASN A CA 1
ATOM 752 C C . ASN A 1 100 ? 3.949 13.652 7.199 1.00 82.25 100 ASN A C 1
ATOM 754 O O . ASN A 1 100 ? 3.996 14.854 7.448 1.00 82.25 100 ASN A O 1
ATOM 758 N N . GLU A 1 101 ? 4.114 13.177 5.966 1.00 82.44 101 GLU A N 1
ATOM 759 C CA . GLU A 1 101 ? 4.484 13.999 4.817 1.00 82.44 101 GLU A CA 1
ATOM 760 C C . GLU A 1 101 ? 3.337 14.022 3.801 1.00 82.44 101 GLU A C 1
ATOM 762 O O . GLU A 1 101 ? 2.691 13.006 3.542 1.00 82.44 101 GLU A O 1
ATOM 767 N N . GLU A 1 102 ? 3.066 15.192 3.225 1.00 73.88 102 GLU A N 1
ATOM 768 C CA . GLU A 1 102 ? 2.121 15.330 2.114 1.00 73.88 102 GLU A CA 1
ATOM 769 C C . GLU A 1 102 ? 2.878 15.074 0.8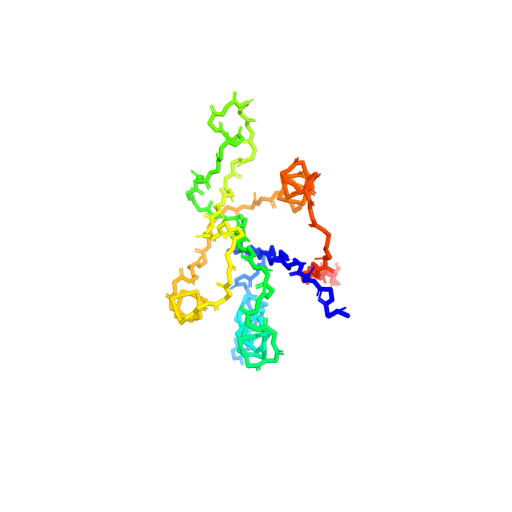07 1.00 73.88 102 GLU A C 1
ATOM 771 O O . GLU A 1 102 ? 3.840 15.776 0.494 1.00 73.88 102 GLU A O 1
ATOM 776 N N . ALA A 1 103 ? 2.448 14.078 0.033 1.00 64.25 103 ALA A N 1
ATOM 777 C CA . ALA A 1 103 ? 3.054 13.756 -1.255 1.00 64.25 103 ALA A CA 1
ATOM 778 C C . ALA A 1 103 ? 2.044 13.940 -2.392 1.00 64.25 103 ALA A C 1
ATOM 780 O O . ALA A 1 103 ? 0.873 13.581 -2.278 1.00 64.25 103 ALA A O 1
ATOM 781 N N . ASP A 1 104 ? 2.504 14.494 -3.514 1.00 65.81 104 ASP A N 1
ATOM 782 C CA . ASP A 1 104 ? 1.661 14.712 -4.689 1.00 65.81 104 ASP A CA 1
ATOM 783 C C . ASP A 1 104 ? 1.197 13.368 -5.270 1.00 65.81 104 ASP A C 1
ATOM 785 O O . ASP A 1 104 ? 2.012 12.553 -5.707 1.00 65.81 104 ASP A O 1
ATOM 789 N N . CYS A 1 105 ? -0.119 13.148 -5.316 1.00 63.25 105 CYS A N 1
ATOM 790 C CA . CYS A 1 105 ? -0.730 11.915 -5.809 1.00 63.25 105 CYS A CA 1
ATOM 791 C C . CYS A 1 105 ? -0.450 11.641 -7.302 1.00 63.25 105 CYS A C 1
ATOM 793 O O . CYS A 1 105 ? -0.569 10.497 -7.753 1.00 63.25 105 CYS A O 1
ATOM 795 N N . ILE A 1 106 ? -0.029 12.651 -8.075 1.00 60.72 106 ILE A N 1
ATOM 796 C CA . ILE A 1 106 ? 0.346 12.502 -9.487 1.00 60.72 106 ILE A CA 1
ATOM 797 C C . ILE A 1 106 ? 1.688 11.769 -9.627 1.00 60.72 106 ILE A C 1
ATOM 799 O O . ILE A 1 106 ? 1.855 10.970 -10.553 1.00 60.72 106 ILE A O 1
ATOM 803 N N . LEU A 1 107 ? 2.631 11.971 -8.701 1.00 65.00 107 LEU A N 1
ATOM 804 C CA . LEU A 1 107 ? 3.969 11.376 -8.781 1.00 65.00 107 LEU A CA 1
ATOM 805 C C . LEU A 1 107 ? 3.943 9.837 -8.668 1.00 65.00 107 LEU A C 1
ATOM 807 O O . LEU A 1 107 ? 4.496 9.186 -9.554 1.00 65.00 107 LEU A O 1
ATOM 811 N N . PRO A 1 108 ? 3.254 9.206 -7.697 1.00 59.81 108 PRO A N 1
ATOM 812 C CA . PRO A 1 108 ? 3.097 7.752 -7.636 1.00 59.81 108 PRO A CA 1
ATOM 813 C C . PRO A 1 108 ? 2.386 7.167 -8.856 1.00 59.81 108 PRO A C 1
ATOM 815 O O . PRO A 1 108 ? 2.713 6.064 -9.291 1.00 59.81 108 PRO A O 1
ATOM 818 N N . VAL A 1 109 ? 1.423 7.890 -9.435 1.00 63.03 109 VAL A N 1
ATOM 819 C CA . VAL A 1 109 ? 0.714 7.461 -10.647 1.00 63.03 109 VAL A CA 1
ATOM 820 C C . VAL A 1 109 ? 1.654 7.478 -11.852 1.00 63.03 109 VAL A C 1
ATOM 822 O O . VAL A 1 109 ? 1.714 6.487 -12.574 1.00 63.03 109 VAL A O 1
ATOM 825 N N . VAL A 1 110 ? 2.447 8.537 -12.043 1.00 61.25 110 VAL A N 1
ATOM 826 C CA . VAL A 1 110 ? 3.465 8.617 -13.107 1.00 61.25 110 VAL A CA 1
ATOM 827 C C . VAL A 1 110 ? 4.585 7.600 -12.888 1.00 61.25 110 VAL A C 1
ATOM 829 O O . VAL A 1 110 ? 4.966 6.920 -13.838 1.00 61.25 110 VAL A O 1
ATOM 832 N N . PHE A 1 111 ? 5.057 7.425 -11.649 1.00 64.06 111 PHE A N 1
ATOM 833 C CA . PHE A 1 111 ? 6.004 6.374 -11.264 1.00 64.06 111 PHE A CA 1
ATOM 834 C C . PHE A 1 111 ? 5.464 5.003 -11.663 1.00 64.06 111 PHE A C 1
ATOM 836 O O . PHE A 1 111 ? 6.158 4.214 -12.308 1.00 64.06 111 PHE A O 1
ATOM 843 N N . THR A 1 112 ? 4.202 4.738 -11.313 1.00 60.28 112 THR A N 1
ATOM 844 C CA . THR A 1 112 ? 3.532 3.488 -11.645 1.00 60.28 112 THR A CA 1
ATOM 845 C C . THR A 1 112 ? 3.464 3.342 -13.155 1.00 60.28 112 THR A C 1
ATOM 847 O O . THR A 1 112 ? 4.009 2.375 -13.655 1.00 60.28 112 THR A O 1
ATOM 850 N N . ILE A 1 113 ? 2.906 4.305 -13.895 1.00 60.25 113 ILE A N 1
ATOM 851 C CA . ILE A 1 113 ? 2.755 4.263 -15.361 1.00 60.25 113 ILE A CA 1
ATOM 852 C C . ILE A 1 113 ? 4.103 4.101 -16.084 1.00 60.25 113 ILE A C 1
ATOM 854 O O . ILE A 1 113 ? 4.199 3.304 -17.017 1.00 60.25 113 ILE A O 1
ATOM 858 N N . GLY A 1 114 ? 5.146 4.819 -15.656 1.00 57.47 114 GLY A N 1
ATOM 859 C CA . GLY A 1 114 ? 6.492 4.752 -16.231 1.00 57.47 114 GLY A CA 1
ATOM 860 C C . GLY A 1 114 ? 7.144 3.381 -16.047 1.00 57.47 114 GLY A C 1
ATOM 861 O O . GLY A 1 114 ? 7.752 2.858 -16.978 1.00 57.47 114 GLY A O 1
ATOM 862 N N . ASN A 1 115 ? 6.925 2.748 -14.890 1.00 55.09 115 ASN A N 1
ATOM 863 C CA . ASN A 1 115 ? 7.334 1.366 -14.627 1.00 55.09 115 ASN A CA 1
ATOM 864 C C . ASN A 1 115 ? 6.321 0.322 -15.160 1.00 55.09 115 ASN A C 1
ATOM 866 O O . ASN A 1 115 ? 6.647 -0.861 -15.259 1.00 55.09 115 ASN A O 1
ATOM 870 N N . LEU A 1 116 ? 5.106 0.742 -15.542 1.00 48.53 116 LEU A N 1
ATOM 871 C CA . LEU A 1 116 ? 4.015 -0.091 -16.068 1.00 48.53 116 LEU A CA 1
ATOM 872 C C . LEU A 1 116 ? 3.992 -0.193 -17.598 1.00 48.53 116 LEU A C 1
ATOM 874 O O . LEU A 1 116 ? 3.039 -0.745 -18.147 1.00 48.53 116 LEU A O 1
ATOM 878 N N . GLN A 1 117 ? 5.044 0.222 -18.310 1.00 43.53 117 GLN A N 1
ATOM 879 C CA . GLN A 1 117 ? 5.228 -0.081 -19.744 1.00 43.53 117 GLN A CA 1
ATOM 880 C C . GLN A 1 117 ? 5.163 -1.592 -20.081 1.00 43.53 117 GLN A C 1
ATOM 882 O O . GLN A 1 117 ? 5.256 -1.964 -21.246 1.00 43.53 117 GLN A O 1
ATOM 887 N N . PHE A 1 118 ? 4.950 -2.473 -19.098 1.00 43.81 118 PHE A N 1
ATOM 888 C CA . PHE A 1 118 ? 4.764 -3.897 -19.309 1.00 43.81 118 PHE A CA 1
ATOM 889 C C . PHE A 1 118 ? 3.331 -4.438 -19.149 1.00 43.81 118 PHE A C 1
ATOM 891 O O . PHE A 1 118 ? 3.012 -5.325 -19.933 1.00 43.81 118 PHE A O 1
ATOM 898 N N . TYR A 1 119 ? 2.433 -3.973 -18.258 1.00 36.94 119 TYR A N 1
ATOM 899 C CA . TYR A 1 119 ? 1.152 -4.697 -18.065 1.00 36.94 119 TYR A CA 1
ATOM 900 C C . TYR A 1 119 ? -0.001 -3.929 -17.365 1.00 36.94 119 TYR A C 1
ATOM 902 O O . TYR A 1 119 ? 0.166 -3.400 -16.277 1.00 36.94 119 TYR A O 1
ATOM 910 N N . THR A 1 120 ? -1.213 -3.920 -17.946 1.00 34.91 120 THR A N 1
ATOM 911 C CA . THR A 1 120 ? -2.333 -3.019 -17.568 1.00 34.91 120 THR A CA 1
ATOM 912 C C . THR A 1 120 ? -3.408 -3.613 -16.625 1.00 34.91 120 THR A C 1
ATOM 914 O O . THR A 1 120 ? -3.822 -4.761 -16.809 1.00 34.91 120 THR A O 1
ATOM 917 N N . THR A 1 121 ? -3.891 -2.806 -15.659 1.00 35.97 121 THR A N 1
ATOM 918 C CA . THR A 1 121 ? -5.296 -2.495 -15.246 1.00 35.97 121 THR A CA 1
ATOM 919 C C . THR A 1 121 ? -5.255 -1.684 -13.927 1.00 35.97 121 THR A C 1
ATOM 921 O O . THR A 1 121 ? -4.632 -2.112 -12.958 1.00 35.97 121 THR A O 1
ATOM 924 N N . TYR A 1 122 ? -5.905 -0.510 -13.866 1.00 41.34 122 TYR A N 1
ATOM 925 C CA . TYR A 1 122 ? -5.818 0.432 -12.730 1.00 41.34 122 TYR A CA 1
ATOM 926 C C . TYR A 1 122 ? -7.087 0.455 -11.863 1.00 41.34 122 TYR A C 1
ATOM 928 O O . TYR A 1 122 ? -8.194 0.549 -12.389 1.00 41.34 122 TYR A O 1
ATOM 936 N N . LEU A 1 123 ? -6.915 0.459 -10.536 1.00 37.69 123 LEU A N 1
ATOM 937 C CA . LEU A 1 123 ? -7.913 0.919 -9.565 1.00 37.69 123 LEU A CA 1
ATOM 938 C C . LEU A 1 123 ? -7.220 1.915 -8.625 1.00 37.69 123 LEU A C 1
ATOM 940 O O . LEU A 1 123 ? -6.577 1.514 -7.659 1.00 37.69 123 LEU A O 1
ATOM 944 N N . ALA A 1 124 ? -7.322 3.208 -8.929 1.00 39.12 124 ALA A N 1
ATOM 945 C CA . ALA A 1 124 ? -6.919 4.259 -8.002 1.00 39.12 124 ALA A CA 1
ATOM 946 C C . ALA A 1 124 ? -8.062 4.483 -7.002 1.00 39.12 124 ALA A C 1
ATOM 948 O O . ALA A 1 124 ? -9.166 4.855 -7.402 1.00 39.12 124 ALA A O 1
ATOM 949 N N . VAL A 1 125 ? -7.815 4.235 -5.715 1.00 38.50 125 VAL A N 1
ATOM 950 C CA . VAL A 1 125 ? -8.719 4.649 -4.635 1.00 38.50 125 VAL A CA 1
ATOM 951 C C . VAL A 1 125 ? -8.192 5.987 -4.129 1.00 38.50 125 VAL A C 1
ATOM 953 O O . VAL A 1 125 ? -7.356 6.039 -3.239 1.00 38.50 125 VAL A O 1
ATOM 956 N N . SER A 1 126 ? -8.626 7.068 -4.775 1.00 37.06 126 SER A N 1
ATOM 957 C CA . SER A 1 126 ? -8.421 8.436 -4.300 1.00 37.06 126 SER A CA 1
ATOM 958 C C . SER A 1 126 ? -9.705 8.865 -3.599 1.00 37.06 126 SER A C 1
ATOM 960 O O . SER A 1 126 ? -10.751 8.986 -4.238 1.00 37.06 126 SER A O 1
ATOM 962 N N . THR A 1 127 ? -9.652 9.050 -2.282 1.00 36.06 127 THR A N 1
ATOM 963 C CA . THR A 1 127 ? -10.699 9.767 -1.550 1.00 36.06 127 THR A CA 1
ATOM 964 C C . THR A 1 127 ? -10.178 11.162 -1.266 1.00 36.06 127 THR A C 1
ATOM 966 O O . THR A 1 127 ? -9.483 11.383 -0.281 1.00 36.06 127 THR A O 1
ATOM 969 N N . HIS A 1 128 ? -10.488 12.099 -2.162 1.00 36.22 128 HIS A N 1
ATOM 970 C CA . HIS A 1 128 ? -10.283 13.516 -1.901 1.00 36.22 128 HIS A CA 1
ATOM 971 C C . HIS A 1 128 ? -11.302 13.944 -0.838 1.00 36.22 128 HIS A C 1
ATOM 973 O O . HIS A 1 128 ? -12.505 13.996 -1.099 1.00 36.22 128 HIS A O 1
ATOM 979 N N . SER A 1 129 ? -10.832 14.210 0.376 1.00 38.69 129 SER A N 1
ATOM 980 C CA . SER A 1 129 ? -11.626 14.893 1.392 1.00 38.69 129 SER A CA 1
ATOM 981 C C . SER A 1 129 ? -11.692 16.370 1.002 1.00 38.69 129 SER A C 1
ATOM 983 O O . SER A 1 129 ? -10.820 17.149 1.379 1.00 38.69 129 SER A O 1
ATOM 985 N N . ASP A 1 130 ? -12.687 16.762 0.202 1.00 35.00 130 ASP A N 1
ATOM 986 C CA . ASP A 1 130 ? -13.020 18.177 0.024 1.00 35.00 130 ASP A CA 1
ATOM 987 C C . ASP A 1 130 ? -13.492 18.722 1.375 1.00 35.00 130 ASP A C 1
ATOM 989 O O . ASP A 1 130 ? -14.661 18.609 1.755 1.00 35.00 130 ASP A O 1
ATOM 993 N N . VAL A 1 131 ? -12.570 19.321 2.128 1.00 44.31 131 VAL A N 1
ATOM 994 C CA . VAL A 1 131 ? -12.918 20.182 3.256 1.00 44.31 131 VAL A CA 1
ATOM 995 C C . VAL A 1 131 ? -13.439 21.487 2.660 1.00 44.31 131 VAL A C 1
ATOM 997 O O . VAL A 1 131 ? -12.736 22.491 2.560 1.00 44.31 131 VAL A O 1
ATOM 1000 N N . SER A 1 132 ? -14.695 21.464 2.210 1.00 39.75 132 SER A N 1
ATOM 1001 C CA . SER A 1 132 ? -15.440 22.671 1.884 1.00 39.75 132 SER A CA 1
ATOM 1002 C C . SER A 1 132 ? -15.628 23.466 3.174 1.00 39.75 132 SER A C 1
ATOM 1004 O O . SER A 1 132 ? -16.482 23.154 4.007 1.00 39.75 132 SER A O 1
ATOM 1006 N N . ASN A 1 133 ? -14.775 24.470 3.342 1.00 39.25 133 ASN A N 1
ATOM 1007 C CA . ASN A 1 133 ? -14.834 25.460 4.399 1.00 39.25 133 ASN A CA 1
ATOM 1008 C C . ASN A 1 133 ? -16.117 26.296 4.225 1.00 39.25 133 ASN A C 1
ATOM 1010 O O . ASN A 1 133 ? -16.159 27.225 3.423 1.00 39.25 133 ASN A O 1
ATOM 1014 N N . ASN A 1 134 ? -17.180 25.921 4.934 1.00 40.28 134 ASN A N 1
ATOM 1015 C CA . ASN A 1 134 ? -18.358 26.759 5.141 1.00 40.28 134 ASN A CA 1
ATOM 1016 C C . ASN A 1 134 ? -18.154 27.532 6.442 1.00 40.28 134 ASN A C 1
ATOM 1018 O O . ASN A 1 134 ? -18.490 26.977 7.481 1.00 40.28 134 ASN A O 1
ATOM 1022 N N . TYR A 1 135 ? -17.629 28.760 6.368 1.00 39.06 135 TYR A N 1
ATOM 1023 C CA . TYR A 1 135 ? -17.981 29.905 7.225 1.00 39.06 135 TYR A CA 1
ATOM 1024 C C . TYR A 1 135 ? -17.554 31.211 6.552 1.00 39.06 135 TYR A C 1
ATOM 1026 O O . TYR A 1 135 ? -16.400 31.278 6.070 1.00 39.06 135 TYR A O 1
#

InterPro domains:
  IPR005161 Ku70/Ku80, N-terminal alpha/beta [PF03731] (7-90)
  IPR036465 von Willebrand factor A-like domain superfamily [G3DSA:3.40.50.410] (1-125)
  IPR036465 von Willebrand factor A-like domain superfamily [SSF53300] (6-105)

pLDDT: mean 77.09, std 18.55, range [34.91, 93.62]

Organism: Paramuricea clavata (NCBI:txid317549)

Foldseek 3Di:
DPDAAEEEEEDELEPQQCDDDPPDDGVLVVVLVVVLVVLVCCCPPPQRHWYWYKYALAPAQDDPCCVPPNDPGRMHGPDDTDGRDPVVSVCSVPVRDRHHGDDDPVSVVVVCVVVVPPHDDYDYPDDPPPPPDDD

Sequence (135 aa):
MAAKTFLVIILDVGPSMCQAAAGHETALETSVKAIKMILTRKMFTSPKDEVALVLFGTEETENVLADDSGGYENVKVVKKFSPPDQELLQYVHDGIIPGNEEADCILPVVFTIGNLQFYTTYLAVSTHSDVSNNY